Protein AF-A0A293MPZ4-F1 (afdb_monomer)

pLDDT: mean 79.6, std 13.26, range [40.88, 97.94]

Solvent-accessible surface area (backbone atoms only — not comparable to full-atom values): 7291 Å² total; per-residue (Å²): 114,67,72,61,52,67,69,70,54,77,47,32,70,90,74,36,85,95,37,51,39,58,72,76,66,52,68,47,72,66,53,51,52,51,48,38,55,72,71,63,70,66,61,86,72,75,88,53,80,74,71,75,67,74,73,81,58,48,38,92,86,77,71,39,74,44,89,84,38,67,62,34,54,54,48,55,50,52,54,50,47,51,52,53,53,49,50,34,61,75,67,72,53,88,76,53,73,66,56,50,55,48,53,46,52,54,49,54,54,34,57,75,69,72,52,85,129

Structure (mmCIF, N/CA/C/O backbone):
data_AF-A0A293MPZ4-F1
#
_entry.id   AF-A0A293MPZ4-F1
#
loop_
_atom_site.group_PDB
_atom_site.id
_atom_site.type_symbol
_atom_site.label_atom_id
_atom_site.label_alt_id
_atom_site.label_comp_id
_atom_site.label_asym_id
_atom_site.label_entity_id
_atom_site.label_seq_id
_atom_site.pdbx_PDB_ins_code
_atom_site.Cartn_x
_atom_site.Cartn_y
_atom_site.Cartn_z
_atom_site.occupancy
_atom_site.B_iso_or_equiv
_atom_site.auth_seq_id
_atom_site.auth_comp_id
_atom_site.auth_asym_id
_atom_site.auth_atom_id
_atom_site.pdbx_PDB_model_num
ATOM 1 N N . MET A 1 1 ? 19.928 -16.585 -16.106 1.00 61.12 1 MET A N 1
ATOM 2 C CA . MET A 1 1 ? 19.101 -15.367 -16.263 1.00 61.12 1 MET A CA 1
ATOM 3 C C . MET A 1 1 ? 19.888 -14.076 -16.013 1.00 61.12 1 MET A C 1
ATOM 5 O O . MET A 1 1 ? 19.923 -13.231 -16.894 1.00 61.12 1 MET A O 1
ATOM 9 N N . LEU A 1 2 ? 20.598 -13.933 -14.884 1.00 56.94 2 LEU A N 1
ATOM 10 C CA . LEU A 1 2 ? 21.382 -12.718 -14.590 1.00 56.94 2 LEU A CA 1
ATOM 11 C C . LEU A 1 2 ? 22.614 -12.532 -15.500 1.00 56.94 2 LEU A C 1
ATOM 13 O O . LEU A 1 2 ? 22.853 -11.448 -16.022 1.00 56.94 2 LEU A O 1
ATOM 17 N N . LYS A 1 3 ? 23.381 -13.602 -15.748 1.00 75.56 3 LYS A N 1
ATOM 18 C CA . LYS A 1 3 ? 24.616 -13.548 -16.558 1.00 75.56 3 LYS A CA 1
ATOM 19 C C . LYS A 1 3 ? 24.361 -13.126 -18.010 1.00 75.56 3 LYS A C 1
ATOM 21 O O . LYS A 1 3 ? 25.171 -12.415 -18.590 1.00 75.56 3 LYS A O 1
ATOM 26 N N . SER A 1 4 ? 23.240 -13.554 -18.585 1.00 77.75 4 SER A N 1
ATOM 27 C CA . SER A 1 4 ? 22.803 -13.149 -19.924 1.00 77.75 4 SER A CA 1
ATOM 28 C C . SER A 1 4 ? 22.368 -11.681 -19.953 1.00 77.75 4 SER A C 1
ATOM 30 O O . SER A 1 4 ? 22.795 -10.951 -20.839 1.00 77.75 4 SER A O 1
ATOM 32 N N . ALA A 1 5 ? 21.612 -11.223 -18.949 1.00 71.50 5 ALA A N 1
ATOM 33 C CA . ALA A 1 5 ? 21.195 -9.824 -18.840 1.00 71.50 5 ALA A CA 1
ATOM 34 C C . ALA A 1 5 ? 22.393 -8.870 -18.675 1.00 71.50 5 ALA A C 1
ATOM 36 O O . ALA A 1 5 ? 22.485 -7.862 -19.367 1.00 71.50 5 ALA A O 1
ATOM 37 N N . LEU A 1 6 ? 23.369 -9.228 -17.832 1.00 76.25 6 LEU A N 1
ATOM 38 C CA . LEU A 1 6 ? 24.582 -8.427 -17.633 1.00 76.25 6 LEU A CA 1
ATOM 39 C C . LEU A 1 6 ? 25.494 -8.386 -18.865 1.00 76.25 6 LEU A C 1
ATOM 41 O O . LEU A 1 6 ? 26.234 -7.422 -19.022 1.00 76.25 6 LEU A O 1
ATOM 45 N N . ARG A 1 7 ? 25.457 -9.408 -19.730 1.00 81.38 7 ARG A N 1
ATOM 46 C CA . ARG A 1 7 ? 26.198 -9.416 -21.004 1.00 81.38 7 ARG A CA 1
ATOM 47 C C . ARG A 1 7 ? 25.555 -8.532 -22.071 1.00 81.38 7 ARG A C 1
ATOM 49 O O . ARG A 1 7 ? 26.270 -8.033 -22.927 1.00 81.38 7 ARG A O 1
ATOM 56 N N . ALA A 1 8 ? 24.239 -8.347 -22.013 1.00 80.81 8 ALA A N 1
ATOM 57 C CA . ALA A 1 8 ? 23.475 -7.545 -22.967 1.00 80.81 8 ALA A CA 1
ATOM 58 C C . ALA A 1 8 ? 23.298 -6.075 -22.537 1.00 80.81 8 ALA A C 1
ATOM 60 O O . ALA A 1 8 ? 22.600 -5.319 -23.211 1.00 80.81 8 ALA A O 1
ATOM 61 N N . ARG A 1 9 ? 23.881 -5.663 -21.403 1.00 76.62 9 ARG A N 1
ATOM 62 C CA . ARG A 1 9 ? 23.710 -4.304 -20.877 1.00 76.62 9 ARG A CA 1
ATOM 63 C C . 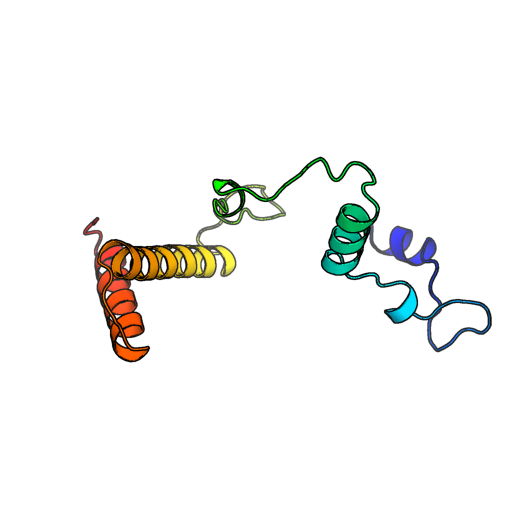ARG A 1 9 ? 24.374 -3.262 -21.781 1.00 76.62 9 ARG A C 1
ATOM 65 O O . ARG A 1 9 ? 25.470 -3.483 -22.294 1.00 76.62 9 ARG A O 1
ATOM 72 N N . LYS A 1 10 ? 23.717 -2.112 -21.918 1.00 80.62 10 LYS A N 1
ATOM 73 C CA . LYS A 1 10 ? 24.206 -0.962 -22.694 1.00 80.62 10 LYS A CA 1
ATOM 74 C C . LYS A 1 10 ? 25.095 -0.023 -21.875 1.00 80.62 10 LYS A C 1
ATOM 76 O O . LYS A 1 10 ? 25.963 0.635 -22.439 1.00 80.62 10 LYS A O 1
ATOM 81 N N . TRP A 1 11 ? 24.920 -0.011 -20.554 1.00 82.00 11 TRP A N 1
ATOM 82 C CA . TRP A 1 11 ? 25.690 0.821 -19.634 1.00 82.00 11 TRP A CA 1
ATOM 83 C C . TRP A 1 11 ? 27.035 0.200 -19.236 1.00 82.00 11 TRP A C 1
ATOM 85 O O . TRP A 1 11 ? 27.183 -1.021 -19.088 1.00 82.00 11 TRP A O 1
ATOM 95 N N . GLY A 1 12 ? 28.024 1.069 -19.054 1.00 80.81 12 GLY A N 1
ATOM 96 C CA . GLY A 1 12 ? 29.363 0.735 -18.580 1.00 80.81 12 GLY A CA 1
ATOM 97 C C . GLY A 1 12 ? 29.460 0.695 -17.056 1.00 80.81 12 GLY A C 1
ATOM 98 O O . GLY A 1 12 ? 28.617 1.239 -16.342 1.00 80.81 12 GLY A O 1
ATOM 99 N N . VAL A 1 13 ? 30.507 0.050 -16.543 1.00 78.44 13 VAL A N 1
ATOM 100 C CA . VAL A 1 13 ? 30.866 0.088 -15.118 1.00 78.44 13 VAL A CA 1
ATOM 101 C C . VAL A 1 13 ? 32.009 1.091 -14.947 1.00 78.44 13 VAL A C 1
ATOM 103 O O . VAL A 1 13 ? 32.854 1.204 -15.825 1.00 78.44 13 VAL A O 1
ATOM 106 N N . ASN A 1 14 ? 32.061 1.834 -13.840 1.00 75.75 14 ASN A N 1
ATOM 107 C CA . ASN A 1 14 ? 33.171 2.753 -13.529 1.00 75.75 14 ASN A CA 1
ATOM 108 C C . ASN A 1 14 ? 33.475 3.803 -14.618 1.00 75.75 14 ASN A C 1
ATOM 110 O O . ASN A 1 14 ? 34.637 4.021 -14.957 1.00 75.75 14 ASN A O 1
ATOM 114 N N . ASN A 1 15 ? 32.447 4.467 -15.157 1.00 68.88 15 ASN A N 1
ATOM 115 C CA . ASN A 1 15 ? 32.608 5.537 -16.152 1.00 68.88 15 ASN A CA 1
ATOM 116 C C . ASN A 1 15 ? 33.449 5.114 -17.373 1.00 68.88 15 ASN A C 1
ATOM 118 O O . ASN A 1 15 ? 34.272 5.888 -17.871 1.00 68.88 15 ASN A O 1
ATOM 122 N N . GLU A 1 16 ? 33.257 3.876 -17.847 1.00 82.19 16 GLU A N 1
ATOM 123 C CA . GLU A 1 16 ? 33.785 3.401 -19.130 1.00 82.19 16 GLU A CA 1
ATOM 124 C C . GLU A 1 16 ? 33.537 4.454 -20.225 1.00 82.19 16 GLU A C 1
ATOM 126 O O . GLU A 1 16 ? 32.396 4.727 -20.603 1.00 82.19 16 GLU A O 1
ATOM 131 N N . ARG A 1 17 ? 34.614 5.058 -20.745 1.00 76.06 17 ARG A N 1
ATOM 132 C CA . ARG A 1 17 ? 34.516 6.077 -21.797 1.00 76.06 17 ARG A CA 1
ATOM 133 C C . ARG A 1 17 ? 33.807 5.502 -23.023 1.00 76.06 17 ARG A C 1
ATOM 135 O O . ARG A 1 17 ? 34.217 4.474 -23.554 1.00 76.06 17 ARG A O 1
ATOM 142 N N . GLY A 1 18 ? 32.771 6.200 -23.483 1.00 81.50 18 GLY A N 1
ATOM 143 C CA . GLY A 1 18 ? 31.971 5.803 -24.645 1.00 81.50 18 GLY A CA 1
ATOM 144 C C . GLY A 1 18 ? 30.771 4.914 -24.319 1.00 81.50 18 GLY A C 1
ATOM 145 O O . GLY A 1 18 ? 30.042 4.547 -25.238 1.00 81.50 18 GLY A O 1
ATOM 146 N N . LYS A 1 19 ? 30.531 4.590 -23.042 1.00 83.44 19 LYS A N 1
ATOM 147 C CA . LYS A 1 19 ? 29.278 3.977 -22.596 1.00 83.44 19 LYS A CA 1
ATOM 148 C C . LYS A 1 19 ? 28.565 4.881 -21.591 1.00 83.44 19 LYS A C 1
ATOM 150 O O . LYS A 1 19 ? 29.237 5.477 -20.750 1.00 83.44 19 LYS A O 1
ATOM 155 N N . PRO A 1 20 ? 27.228 4.955 -21.645 1.00 77.38 20 PRO A N 1
ATOM 156 C CA . PRO A 1 20 ? 26.451 5.629 -20.617 1.00 77.38 20 PRO A CA 1
ATOM 157 C C . PRO A 1 20 ? 26.604 4.894 -19.280 1.00 77.38 20 PRO A C 1
ATOM 159 O O . PRO A 1 20 ? 26.863 3.685 -19.238 1.00 77.38 20 PRO A O 1
ATOM 162 N N . ASN A 1 21 ? 26.496 5.617 -18.174 1.00 77.19 21 ASN A N 1
ATOM 163 C CA . ASN A 1 21 ? 26.576 5.023 -16.845 1.00 77.19 21 ASN A CA 1
ATOM 164 C C . ASN A 1 21 ? 25.254 4.331 -16.457 1.00 77.19 21 ASN A C 1
ATOM 166 O O . ASN A 1 21 ? 24.236 4.442 -17.140 1.00 77.19 21 ASN A O 1
ATOM 170 N N . PHE A 1 22 ? 25.272 3.573 -15.355 1.00 71.81 22 PHE A N 1
ATOM 171 C CA . PHE A 1 22 ? 24.094 2.828 -14.899 1.00 71.81 22 PHE A CA 1
ATOM 172 C C . PHE A 1 22 ? 22.880 3.733 -14.664 1.00 71.81 22 PHE A C 1
ATOM 174 O O . PHE A 1 22 ? 21.784 3.360 -15.050 1.00 71.81 22 PHE A O 1
ATOM 181 N N . VAL A 1 23 ? 23.066 4.910 -14.062 1.00 70.31 23 VAL A N 1
ATOM 182 C CA . VAL A 1 23 ? 21.969 5.838 -13.746 1.00 70.31 23 VAL A CA 1
ATOM 183 C C . VAL A 1 23 ? 21.380 6.452 -15.018 1.00 70.31 23 VAL A C 1
ATOM 185 O O . VAL A 1 23 ? 20.171 6.624 -15.099 1.00 70.31 23 VAL A O 1
ATOM 188 N N . GLU A 1 24 ? 22.213 6.728 -16.022 1.00 69.19 24 GLU A N 1
ATOM 189 C CA . GLU A 1 24 ? 21.790 7.262 -17.324 1.00 69.19 24 GLU A CA 1
ATOM 190 C C . GLU A 1 24 ? 20.928 6.275 -18.123 1.00 69.19 24 GLU A C 1
ATOM 192 O O . GLU A 1 24 ? 19.972 6.687 -18.772 1.00 69.19 24 GLU A O 1
ATOM 197 N N . GLU A 1 25 ? 21.232 4.975 -18.063 1.00 73.81 25 GLU A N 1
ATOM 198 C CA . GLU A 1 25 ? 20.437 3.934 -18.737 1.00 73.81 25 GLU A CA 1
ATOM 199 C C . GLU A 1 25 ? 19.312 3.363 -17.865 1.00 73.81 25 GLU A C 1
ATOM 201 O O . GLU A 1 25 ? 18.425 2.672 -18.372 1.00 73.81 25 GLU A O 1
ATOM 206 N N . PHE A 1 26 ? 19.340 3.598 -16.552 1.00 69.25 26 PHE A N 1
ATOM 207 C CA . PHE A 1 26 ? 18.277 3.159 -15.659 1.00 69.25 26 PHE A CA 1
ATOM 208 C C . PHE A 1 26 ? 17.131 4.163 -15.698 1.00 69.25 26 PHE A C 1
ATOM 210 O O . PHE A 1 26 ? 16.909 4.954 -14.781 1.00 69.25 26 PHE A O 1
ATOM 217 N N . GLU A 1 27 ? 16.351 4.101 -16.771 1.00 63.59 27 GLU A N 1
ATOM 218 C CA . GLU A 1 27 ? 15.032 4.704 -16.760 1.00 63.59 27 GLU A CA 1
ATOM 219 C C . GLU A 1 27 ? 14.185 3.953 -15.724 1.00 63.59 27 GLU A C 1
ATOM 221 O O . GLU A 1 27 ? 13.877 2.767 -15.870 1.00 63.59 27 GLU A O 1
ATOM 226 N N . CYS A 1 28 ? 13.839 4.627 -14.624 1.00 69.31 28 CYS A N 1
ATOM 227 C CA . CYS A 1 28 ? 12.910 4.064 -13.654 1.00 69.31 28 CYS A CA 1
ATOM 228 C C . CYS A 1 28 ? 11.630 3.651 -14.393 1.00 69.31 28 CYS A C 1
ATOM 230 O O . CYS A 1 28 ? 11.108 4.415 -15.203 1.00 69.31 28 CYS A O 1
ATOM 232 N N . LEU A 1 29 ? 11.082 2.475 -14.076 1.00 64.06 29 LEU A N 1
ATOM 233 C CA . LEU A 1 29 ? 9.829 1.975 -14.656 1.00 64.06 29 LEU A CA 1
ATOM 234 C C . LEU A 1 29 ? 8.696 3.019 -14.605 1.00 64.06 29 LEU A C 1
ATOM 236 O O . LEU A 1 29 ? 7.822 3.043 -15.469 1.00 64.06 29 LEU A O 1
ATOM 240 N N . VAL A 1 30 ? 8.705 3.888 -13.590 1.00 67.19 30 VAL A N 1
ATOM 241 C CA . VAL A 1 30 ? 7.766 5.009 -13.454 1.00 67.19 30 VAL A CA 1
ATOM 242 C C . VAL A 1 30 ? 8.015 6.083 -14.517 1.00 67.19 30 VAL A C 1
ATOM 244 O O . VAL A 1 30 ? 7.053 6.547 -15.129 1.00 67.19 30 VAL A O 1
ATOM 247 N N . CYS A 1 31 ? 9.276 6.445 -14.765 1.00 64.62 31 CYS A N 1
ATOM 248 C CA . CYS A 1 31 ? 9.680 7.429 -15.770 1.00 64.62 31 CYS A CA 1
ATOM 249 C C . CYS A 1 31 ? 9.365 6.947 -17.193 1.00 64.62 31 C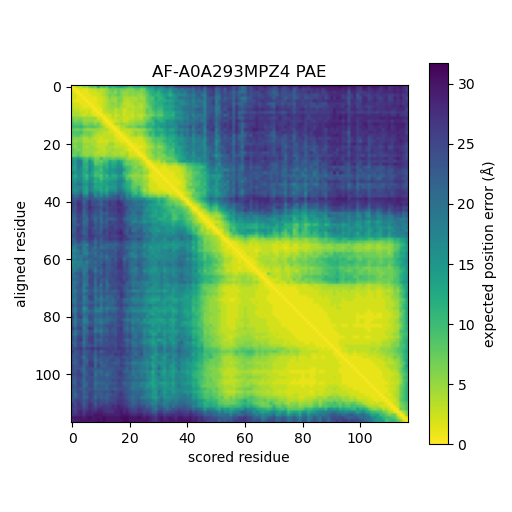YS A C 1
ATOM 251 O O . CYS A 1 31 ? 8.702 7.683 -17.919 1.00 64.62 31 CYS A O 1
ATOM 253 N N . ASP A 1 32 ? 9.690 5.694 -17.536 1.00 69.62 32 ASP A N 1
ATOM 254 C CA . ASP A 1 32 ? 9.359 5.094 -18.846 1.00 69.62 32 ASP A CA 1
ATOM 255 C C . ASP A 1 32 ? 7.842 5.088 -19.077 1.00 69.62 32 ASP A C 1
ATOM 257 O O . ASP A 1 32 ? 7.342 5.510 -20.121 1.00 69.62 32 ASP A O 1
ATOM 261 N N . ARG A 1 33 ? 7.060 4.699 -18.063 1.00 67.56 33 ARG A N 1
ATOM 262 C CA . ARG A 1 33 ? 5.592 4.724 -18.149 1.00 67.56 33 ARG A CA 1
ATOM 263 C C . ARG A 1 33 ? 5.034 6.141 -18.270 1.00 67.56 33 ARG A C 1
ATOM 265 O O . ARG A 1 33 ? 4.069 6.341 -19.007 1.00 67.56 33 ARG A O 1
ATOM 272 N N . ALA A 1 34 ? 5.593 7.113 -17.550 1.00 70.25 34 ALA A N 1
ATOM 273 C CA . ALA A 1 34 ? 5.176 8.511 -17.628 1.00 70.25 34 ALA A CA 1
ATOM 274 C C . ALA A 1 34 ? 5.498 9.111 -19.002 1.00 70.25 34 ALA A C 1
ATOM 276 O O . ALA A 1 34 ? 4.637 9.754 -19.606 1.00 70.25 34 ALA A O 1
ATOM 277 N N . TRP A 1 35 ? 6.692 8.834 -19.528 1.00 67.38 35 TRP A N 1
ATOM 278 C CA . TRP A 1 35 ? 7.100 9.225 -20.869 1.00 67.38 35 TRP A CA 1
ATOM 279 C C . TRP A 1 35 ? 6.179 8.605 -21.919 1.00 67.38 35 TRP A C 1
ATOM 281 O O . TRP A 1 35 ? 5.521 9.345 -22.643 1.00 67.38 35 TRP A O 1
ATOM 291 N N . ARG A 1 36 ? 5.989 7.278 -21.925 1.00 68.75 36 ARG A N 1
ATOM 292 C CA . ARG A 1 36 ? 5.080 6.577 -22.860 1.00 68.75 36 ARG A CA 1
ATOM 293 C C . ARG A 1 36 ? 3.649 7.113 -22.859 1.00 68.75 36 ARG A C 1
ATOM 295 O O . ARG A 1 36 ? 3.013 7.131 -23.910 1.00 68.75 36 ARG A O 1
ATOM 302 N N . ARG A 1 37 ? 3.139 7.542 -21.697 1.00 69.50 37 ARG A N 1
ATOM 303 C CA . ARG A 1 37 ? 1.827 8.203 -21.570 1.00 69.50 37 ARG A CA 1
ATOM 304 C C . ARG A 1 37 ? 1.821 9.610 -22.174 1.00 69.50 37 ARG A C 1
ATOM 306 O O . ARG A 1 37 ? 0.802 10.012 -22.718 1.00 69.50 37 ARG A O 1
ATOM 313 N N . LYS A 1 38 ? 2.931 10.349 -22.078 1.00 70.94 38 LYS A N 1
ATOM 314 C CA . LYS A 1 38 ? 3.080 11.717 -22.601 1.00 70.94 38 LYS A CA 1
ATOM 315 C C . LYS A 1 38 ? 3.257 11.763 -24.121 1.00 70.94 38 LYS A C 1
ATOM 317 O O . LYS A 1 38 ? 2.718 12.661 -24.753 1.00 70.94 38 LYS A O 1
ATOM 322 N N . VAL A 1 39 ? 3.988 10.811 -24.701 1.00 75.00 39 VAL A N 1
ATOM 323 C CA . VAL A 1 39 ? 4.204 10.705 -26.162 1.00 75.00 39 VAL A CA 1
ATOM 324 C C . VAL A 1 39 ? 3.120 9.893 -26.890 1.00 75.00 39 VAL A C 1
ATOM 326 O O . VAL A 1 39 ? 3.294 9.558 -28.054 1.00 75.00 39 VAL A O 1
ATOM 329 N N . ASP A 1 40 ? 2.008 9.585 -26.211 1.00 63.56 40 ASP A N 1
ATOM 330 C CA . ASP A 1 40 ? 0.835 8.867 -26.739 1.00 63.56 40 ASP A CA 1
ATOM 331 C C . ASP A 1 40 ? 1.184 7.624 -27.580 1.00 63.56 40 ASP A C 1
ATOM 333 O O . ASP A 1 40 ? 0.562 7.319 -28.595 1.00 63.56 40 ASP A O 1
ATOM 337 N N . ILE A 1 41 ? 2.194 6.856 -27.145 1.00 60.41 41 ILE A N 1
ATOM 338 C CA . ILE A 1 41 ? 2.664 5.643 -27.845 1.00 60.41 41 ILE A CA 1
ATOM 339 C C . ILE A 1 41 ? 1.694 4.468 -27.593 1.00 60.41 41 ILE A C 1
ATOM 341 O O . ILE A 1 41 ? 2.093 3.319 -27.410 1.00 60.41 41 ILE A O 1
ATOM 345 N N . GLY A 1 42 ? 0.391 4.743 -27.499 1.00 58.38 42 GLY A N 1
ATOM 346 C CA . GLY A 1 42 ? -0.614 3.741 -27.180 1.00 58.38 42 GLY A CA 1
ATOM 347 C C . GLY A 1 42 ? -0.375 3.117 -25.808 1.00 58.38 42 GLY A C 1
ATOM 348 O O . GLY A 1 42 ? -0.324 1.891 -25.682 1.00 58.38 42 GLY A O 1
ATOM 349 N N . ALA A 1 43 ? -0.234 3.938 -24.761 1.00 57.59 43 ALA A N 1
ATOM 350 C CA . ALA A 1 43 ? -0.350 3.450 -23.391 1.00 57.59 43 ALA A CA 1
ATOM 351 C C . ALA A 1 43 ? -1.788 2.935 -23.185 1.00 57.59 43 ALA A C 1
ATOM 353 O O . ALA A 1 43 ? -2.663 3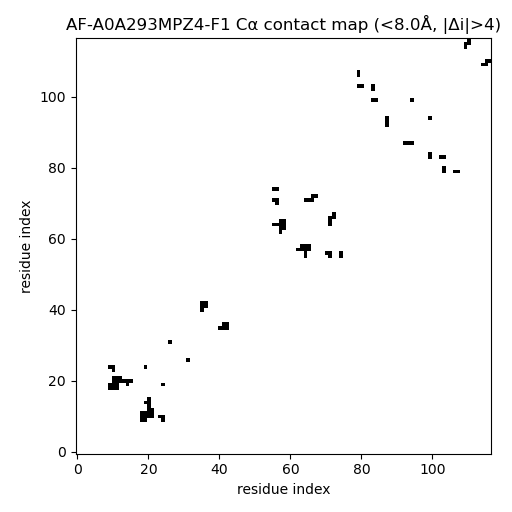.649 -22.705 1.00 57.59 43 ALA A O 1
ATOM 354 N N . LYS A 1 44 ? -2.034 1.675 -23.578 1.00 61.81 44 LYS A N 1
ATOM 355 C CA . LYS A 1 44 ? -3.349 1.004 -23.572 1.00 61.81 44 LYS A CA 1
ATOM 356 C C . LYS A 1 44 ? -4.000 0.951 -22.189 1.00 61.81 44 LYS A C 1
ATOM 358 O O . LYS A 1 44 ? -5.168 0.604 -22.072 1.00 61.81 44 LYS A O 1
ATOM 363 N N . PHE A 1 45 ? -3.243 1.266 -21.143 1.00 59.66 45 PHE A N 1
ATOM 364 C CA . PHE A 1 45 ? -3.647 1.093 -19.765 1.00 59.66 45 PHE A CA 1
ATOM 365 C C . PHE A 1 45 ? -3.730 2.438 -19.047 1.00 59.66 45 PHE A C 1
ATOM 367 O O . PHE A 1 45 ? -2.729 2.996 -18.582 1.00 59.66 45 PHE A O 1
ATOM 374 N N . ARG A 1 46 ? -4.957 2.956 -18.959 1.00 63.28 46 ARG A N 1
ATOM 375 C CA . ARG A 1 46 ? -5.310 4.010 -18.008 1.00 63.28 46 ARG A CA 1
ATOM 376 C C . ARG A 1 46 ? -5.574 3.356 -16.659 1.00 63.28 46 ARG A C 1
ATOM 378 O O . ARG A 1 46 ? -6.314 2.377 -16.587 1.00 63.28 46 ARG A O 1
ATOM 385 N N . ALA A 1 47 ? -4.961 3.897 -15.610 1.00 57.31 47 ALA A N 1
ATOM 386 C CA . ALA A 1 47 ? -5.305 3.483 -14.263 1.00 57.31 47 ALA A CA 1
ATOM 387 C C . ALA A 1 47 ? -6.766 3.835 -13.979 1.00 57.31 47 ALA A C 1
ATOM 389 O O . ALA A 1 47 ? -7.214 4.943 -14.257 1.00 57.31 47 ALA A O 1
ATOM 390 N N . ASN A 1 48 ? -7.508 2.855 -13.490 1.00 68.44 48 ASN A N 1
ATOM 391 C CA . ASN A 1 48 ? -8.906 2.942 -13.095 1.00 68.44 48 ASN A CA 1
ATOM 392 C C . ASN A 1 48 ? -9.036 2.331 -11.691 1.00 68.44 48 ASN A C 1
ATOM 394 O O . ASN A 1 48 ? -8.063 1.800 -11.161 1.00 68.44 48 ASN A O 1
ATOM 398 N N . GLY A 1 49 ? -10.224 2.378 -11.087 1.00 61.31 49 GLY A N 1
ATOM 399 C CA . GLY A 1 49 ? -10.435 1.854 -9.730 1.00 61.31 49 GLY A CA 1
ATOM 400 C C . GLY A 1 49 ? -9.958 0.406 -9.533 1.00 61.31 49 GLY A C 1
ATOM 401 O O . GLY A 1 49 ? -9.447 0.076 -8.468 1.00 61.31 49 GLY A O 1
ATOM 402 N N . SER A 1 50 ? -10.016 -0.435 -10.574 1.00 63.09 50 SER A N 1
ATOM 403 C CA . SER A 1 50 ? -9.565 -1.831 -10.499 1.00 63.09 50 SER A CA 1
ATOM 404 C C . SER A 1 50 ? -8.044 -1.998 -10.392 1.00 63.09 50 SER A C 1
ATOM 406 O O . SER A 1 50 ? -7.582 -3.099 -10.123 1.00 63.09 50 SER A O 1
ATOM 408 N N . HIS A 1 51 ? -7.246 -0.938 -10.564 1.00 58.22 51 HIS A N 1
ATOM 409 C CA . HIS A 1 51 ? -5.812 -0.974 -10.242 1.00 58.22 51 HIS A CA 1
ATOM 410 C C . HIS A 1 51 ? -5.510 -1.059 -8.748 1.00 58.22 51 HIS A C 1
ATOM 412 O O . HIS A 1 51 ? -4.401 -1.443 -8.388 1.00 58.22 51 HIS A O 1
ATOM 418 N N . TYR A 1 52 ? -6.449 -0.652 -7.894 1.00 62.53 52 TYR A N 1
ATOM 419 C CA . TYR A 1 52 ? -6.262 -0.664 -6.444 1.00 62.53 52 TYR A CA 1
ATOM 420 C C . TYR A 1 52 ? -6.621 -2.018 -5.817 1.00 62.53 52 TYR A C 1
ATOM 422 O O . TYR A 1 52 ? -6.392 -2.229 -4.630 1.00 62.53 52 TYR A O 1
ATOM 430 N N . SER A 1 53 ? -7.145 -2.955 -6.609 1.00 67.44 53 SER A N 1
ATOM 431 C CA . SER A 1 53 ? -7.406 -4.331 -6.192 1.00 67.44 53 SER A CA 1
ATOM 432 C C . SER A 1 53 ? -6.131 -5.164 -6.333 1.00 67.44 53 SER A C 1
ATOM 434 O O . SER A 1 53 ? -5.979 -5.928 -7.284 1.00 67.44 53 SER A O 1
ATOM 436 N N . CYS A 1 54 ? -5.182 -4.982 -5.411 1.00 71.88 54 CYS A N 1
ATOM 437 C CA . CYS A 1 54 ? -4.045 -5.893 -5.312 1.00 71.88 54 CYS A CA 1
ATOM 438 C C . CYS A 1 54 ? -4.512 -7.238 -4.751 1.00 71.88 54 CYS A C 1
ATOM 440 O O . CYS A 1 54 ? -5.029 -7.311 -3.631 1.00 71.88 54 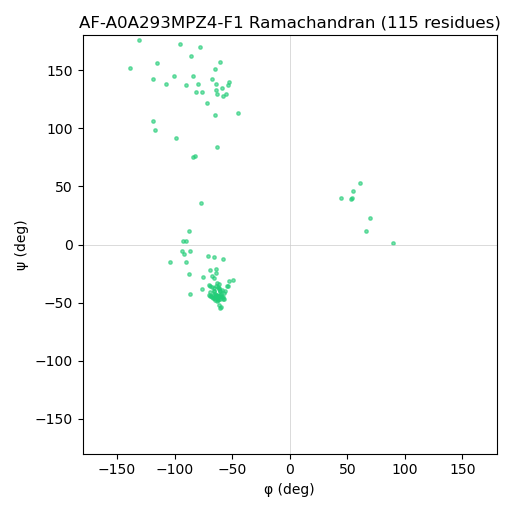CYS A O 1
ATOM 442 N N . ASP A 1 55 ? -4.280 -8.300 -5.518 1.00 82.75 55 ASP A N 1
ATOM 443 C CA . ASP A 1 55 ? -4.374 -9.664 -5.013 1.00 82.75 55 ASP A CA 1
ATOM 444 C C . ASP A 1 55 ? -3.373 -9.879 -3.870 1.00 82.75 55 ASP A C 1
ATOM 446 O O . ASP A 1 55 ? -2.345 -9.199 -3.766 1.00 82.75 55 ASP A O 1
ATOM 450 N N . SER A 1 56 ? -3.663 -10.870 -3.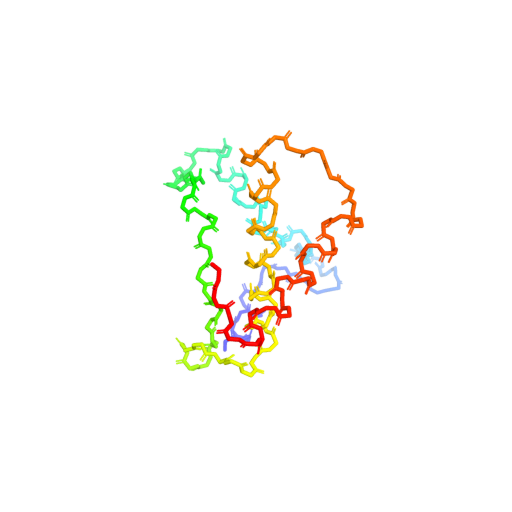034 1.00 86.94 56 SER A N 1
ATOM 451 C CA . SER A 1 56 ? -2.720 -11.397 -2.054 1.00 86.94 56 SER A CA 1
ATOM 452 C C . SER A 1 56 ? -1.391 -11.785 -2.723 1.00 86.94 56 SER A C 1
ATOM 454 O O . SER A 1 56 ? -1.372 -12.341 -3.833 1.00 86.94 56 SER A O 1
ATOM 456 N N . PRO A 1 57 ? -0.246 -11.505 -2.075 1.00 88.06 57 PRO A N 1
ATOM 457 C CA . PRO A 1 57 ? 1.051 -11.848 -2.626 1.00 88.06 57 PRO A CA 1
ATOM 458 C C . PRO A 1 57 ? 1.182 -13.365 -2.736 1.00 88.06 57 PRO A C 1
ATOM 460 O O . PRO A 1 57 ? 0.888 -14.122 -1.809 1.00 88.06 57 PRO A O 1
ATOM 463 N N . LYS A 1 58 ? 1.652 -13.803 -3.902 1.00 86.44 58 LYS A N 1
ATOM 464 C CA . LYS A 1 58 ? 1.931 -15.205 -4.202 1.00 86.44 58 LYS A CA 1
ATOM 465 C C . LYS A 1 58 ? 3.436 -15.402 -4.239 1.00 86.44 58 LYS A C 1
ATOM 467 O O . LYS A 1 58 ? 4.158 -14.592 -4.822 1.00 86.44 58 LYS A O 1
ATOM 472 N N . SER A 1 59 ? 3.900 -16.504 -3.663 1.00 82.12 59 SER A N 1
ATOM 473 C CA . SER A 1 59 ? 5.296 -16.911 -3.745 1.00 82.12 59 SER A CA 1
ATOM 474 C C . SER A 1 59 ? 5.718 -17.016 -5.206 1.00 82.12 59 SER A C 1
ATOM 476 O O . SER A 1 59 ? 5.079 -17.704 -6.003 1.00 82.12 59 SER A O 1
ATOM 478 N N . LEU A 1 60 ? 6.835 -16.378 -5.556 1.00 79.38 60 LEU A N 1
ATOM 479 C CA . LEU A 1 60 ? 7.393 -16.449 -6.909 1.00 79.38 60 LEU A CA 1
ATOM 480 C C . LEU A 1 60 ? 7.841 -17.868 -7.290 1.00 79.38 60 LEU A C 1
ATOM 482 O O . LEU A 1 60 ? 7.973 -18.170 -8.472 1.00 79.38 60 LEU A O 1
ATOM 486 N N . LEU A 1 61 ? 8.089 -18.729 -6.297 1.00 81.94 61 LEU A N 1
ATOM 487 C CA . LEU A 1 61 ? 8.550 -20.101 -6.508 1.00 81.94 61 LEU A CA 1
ATOM 488 C C . LEU A 1 61 ? 7.391 -21.073 -6.718 1.00 81.94 61 LEU A C 1
ATOM 490 O O . LEU A 1 61 ? 7.476 -21.954 -7.569 1.00 81.94 61 LEU A O 1
ATOM 494 N N . THR A 1 62 ? 6.320 -20.938 -5.934 1.00 86.38 62 THR A N 1
ATOM 495 C CA . THR A 1 62 ? 5.199 -21.894 -5.950 1.00 86.38 62 THR A CA 1
ATOM 496 C C . THR A 1 62 ? 3.967 -21.362 -6.676 1.00 86.38 62 THR A C 1
ATOM 498 O O . THR A 1 62 ? 3.066 -22.138 -6.991 1.00 86.38 62 THR A O 1
ATOM 501 N N . GLY A 1 63 ? 3.898 -20.051 -6.927 1.00 84.81 63 GLY A N 1
ATOM 502 C CA . GLY A 1 63 ? 2.725 -19.372 -7.477 1.00 84.81 63 GLY A CA 1
ATOM 503 C C . GLY A 1 63 ? 1.513 -19.370 -6.539 1.00 84.81 63 GLY A C 1
ATOM 504 O O . GLY A 1 63 ? 0.410 -19.047 -6.976 1.00 84.81 63 GLY A O 1
ATOM 505 N N . ARG A 1 64 ? 1.692 -19.753 -5.269 1.00 87.56 64 ARG A N 1
ATOM 506 C CA . ARG A 1 64 ? 0.633 -19.852 -4.254 1.00 87.56 64 ARG A CA 1
ATOM 507 C C . ARG A 1 64 ? 0.867 -18.847 -3.137 1.00 87.56 64 ARG A C 1
ATOM 509 O O . ARG A 1 64 ? 2.001 -18.430 -2.911 1.00 87.56 64 ARG A O 1
ATOM 516 N N . GLU A 1 65 ? -0.202 -18.480 -2.441 1.00 86.81 65 GLU A N 1
ATOM 517 C CA . GLU A 1 65 ? -0.086 -17.757 -1.176 1.00 86.81 65 GLU A CA 1
ATOM 518 C C . GLU A 1 65 ? 0.724 -18.598 -0.185 1.00 86.81 65 GLU A C 1
ATOM 520 O O . GLU A 1 65 ? 0.504 -19.807 -0.061 1.00 86.81 65 GLU A O 1
ATOM 525 N N . ASP A 1 66 ? 1.663 -17.962 0.508 1.00 85.62 66 ASP A N 1
ATOM 526 C CA . ASP A 1 66 ? 2.363 -18.563 1.636 1.00 85.62 66 ASP A CA 1
ATOM 527 C C . ASP A 1 66 ? 2.070 -17.719 2.871 1.00 85.62 66 ASP A C 1
ATOM 529 O O . ASP A 1 66 ? 2.583 -16.617 3.023 1.00 85.62 66 ASP A O 1
ATOM 533 N N . VAL A 1 67 ? 1.228 -18.247 3.758 1.00 83.38 67 VAL A N 1
ATOM 534 C CA . VAL A 1 67 ? 0.822 -17.567 4.998 1.00 83.38 67 VAL A CA 1
ATOM 535 C C . VAL A 1 67 ? 1.975 -17.377 5.985 1.00 83.38 67 VAL A C 1
ATOM 537 O O . VAL A 1 67 ? 1.810 -16.690 6.983 1.00 83.38 67 VAL A O 1
ATOM 540 N N . ARG A 1 68 ? 3.129 -18.011 5.742 1.00 84.06 68 ARG A N 1
ATOM 541 C CA . ARG A 1 68 ? 4.352 -17.814 6.533 1.00 84.06 68 ARG A CA 1
ATOM 542 C C . ARG A 1 68 ? 5.272 -16.758 5.923 1.00 84.06 68 ARG A C 1
ATOM 544 O O . ARG A 1 68 ? 6.307 -16.456 6.512 1.00 84.06 68 ARG A O 1
ATOM 551 N N . ASP A 1 69 ? 4.944 -16.247 4.737 1.00 84.25 69 ASP A N 1
ATOM 552 C CA . ASP A 1 69 ? 5.706 -15.190 4.089 1.00 84.25 69 ASP A CA 1
ATOM 553 C C . ASP A 1 69 ? 5.399 -13.849 4.761 1.00 84.25 69 ASP A C 1
ATOM 555 O O . ASP A 1 69 ? 4.244 -13.455 4.920 1.00 84.25 69 ASP A O 1
ATOM 559 N N . HIS A 1 70 ? 6.453 -13.112 5.101 1.00 86.56 70 HIS A N 1
ATOM 560 C CA . HIS A 1 70 ? 6.353 -11.757 5.628 1.00 86.56 70 HIS A CA 1
ATOM 561 C C . HIS A 1 70 ? 5.517 -10.841 4.721 1.00 86.56 70 HIS A C 1
ATOM 563 O O . HIS A 1 70 ? 4.771 -9.991 5.208 1.00 86.56 70 HIS A O 1
ATOM 569 N N . TRP A 1 71 ? 5.601 -11.030 3.400 1.00 86.06 71 TRP A N 1
ATOM 570 C CA . TRP A 1 71 ? 4.805 -10.253 2.452 1.00 86.06 71 TRP A CA 1
ATOM 571 C C . TRP A 1 71 ? 3.308 -10.491 2.613 1.00 86.06 71 TRP A C 1
ATOM 573 O O . TRP A 1 71 ? 2.523 -9.563 2.417 1.00 86.06 71 TRP A O 1
ATOM 583 N N . TYR A 1 72 ? 2.909 -11.705 2.992 1.00 88.06 72 TYR A N 1
ATOM 584 C CA . TYR A 1 72 ? 1.512 -12.033 3.238 1.00 88.06 72 TYR A CA 1
ATOM 585 C C . TYR A 1 72 ? 0.969 -11.278 4.452 1.00 88.06 72 TYR A C 1
ATOM 587 O O . TYR A 1 72 ? -0.081 -10.640 4.358 1.00 88.06 72 TYR A O 1
ATOM 595 N N . ASP A 1 73 ? 1.716 -11.261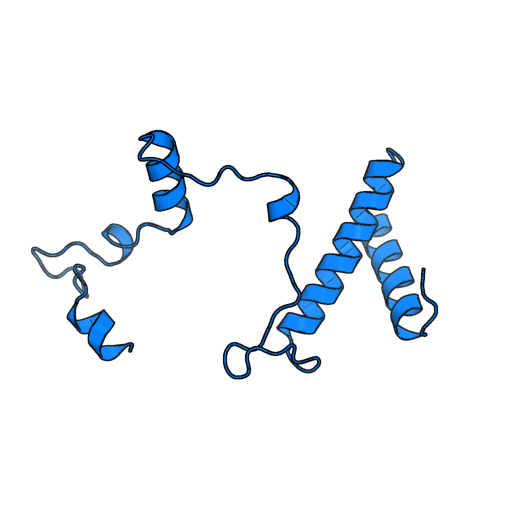 5.555 1.00 88.25 73 ASP A N 1
ATOM 596 C CA . ASP A 1 73 ? 1.345 -10.499 6.751 1.00 88.25 73 ASP A CA 1
ATOM 597 C C . ASP A 1 73 ? 1.278 -8.992 6.467 1.00 88.25 73 ASP A C 1
ATOM 599 O O . ASP A 1 73 ? 0.305 -8.330 6.837 1.00 88.25 73 ASP A O 1
ATOM 603 N N . ALA A 1 74 ? 2.267 -8.454 5.745 1.00 89.62 74 ALA A N 1
ATOM 604 C CA . ALA A 1 74 ? 2.282 -7.050 5.336 1.00 89.62 74 ALA A CA 1
ATOM 605 C C . ALA A 1 74 ? 1.077 -6.697 4.446 1.00 89.62 74 ALA A C 1
ATOM 607 O O . ALA A 1 74 ? 0.457 -5.649 4.622 1.00 89.62 74 ALA A O 1
ATOM 608 N N . TYR A 1 75 ? 0.695 -7.589 3.527 1.00 90.38 75 TYR A N 1
ATOM 609 C CA . TYR A 1 75 ? -0.507 -7.428 2.712 1.00 90.38 75 TYR A CA 1
ATOM 610 C C . TYR A 1 75 ? -1.778 -7.394 3.567 1.00 90.38 75 TYR A C 1
ATOM 612 O O . TYR A 1 75 ? -2.608 -6.502 3.399 1.00 90.38 75 TYR A O 1
ATOM 620 N N . LYS A 1 76 ? -1.932 -8.329 4.512 1.00 90.75 76 LYS A N 1
ATOM 621 C CA . LYS A 1 76 ? -3.098 -8.371 5.408 1.00 90.75 76 LYS A CA 1
ATOM 622 C C . LYS A 1 76 ? -3.211 -7.104 6.254 1.00 90.75 76 LYS A C 1
ATOM 624 O O . LYS A 1 76 ? -4.319 -6.593 6.413 1.00 90.75 76 LYS A O 1
ATOM 629 N N . GLN A 1 77 ? -2.085 -6.590 6.743 1.00 91.94 77 GLN A N 1
ATOM 630 C CA . GLN A 1 77 ? -2.026 -5.326 7.469 1.00 91.94 77 GLN A CA 1
ATOM 631 C C . GLN A 1 77 ? -2.457 -4.148 6.582 1.00 91.94 77 GLN A C 1
ATOM 633 O O . GLN A 1 77 ? -3.344 -3.390 6.966 1.00 91.94 77 GLN A O 1
ATOM 638 N N . ALA A 1 78 ? -1.918 -4.043 5.364 1.00 91.38 78 ALA A N 1
ATOM 639 C CA . ALA A 1 78 ? -2.273 -2.976 4.428 1.00 91.38 78 ALA A CA 1
ATOM 640 C C . ALA A 1 78 ? -3.762 -3.003 4.030 1.00 91.38 78 ALA A C 1
ATOM 642 O O . ALA A 1 78 ? -4.398 -1.955 3.920 1.00 91.38 78 ALA A O 1
ATOM 643 N N . VAL A 1 79 ? -4.345 -4.195 3.844 1.00 90.75 79 VAL A N 1
ATOM 644 C CA . VAL A 1 79 ? -5.787 -4.349 3.586 1.00 90.75 79 VAL A CA 1
ATOM 645 C C . VAL A 1 79 ? -6.608 -3.831 4.767 1.00 90.75 79 VAL A C 1
ATOM 647 O O . VAL A 1 79 ? -7.578 -3.102 4.561 1.00 90.75 79 VAL A O 1
ATOM 650 N N . LEU A 1 80 ? -6.221 -4.179 5.995 1.00 93.50 80 LEU A N 1
ATOM 651 C CA . LEU A 1 80 ? -6.908 -3.726 7.202 1.00 93.50 80 LEU A CA 1
ATOM 652 C C . LEU A 1 80 ? -6.848 -2.198 7.351 1.00 93.50 80 LEU A C 1
ATOM 654 O O . LEU A 1 80 ? -7.868 -1.554 7.587 1.00 93.50 80 LEU A O 1
ATOM 658 N N . GLU A 1 81 ? -5.667 -1.616 7.169 1.00 94.88 81 GLU A N 1
ATOM 659 C CA . GLU A 1 81 ? -5.443 -0.168 7.203 1.00 94.88 81 GLU A CA 1
ATOM 660 C C . GLU A 1 81 ? -6.279 0.563 6.148 1.00 94.88 81 GLU A C 1
ATOM 662 O O . GLU A 1 81 ? -6.959 1.545 6.455 1.00 94.88 81 GLU A O 1
ATOM 667 N N . ALA A 1 82 ? -6.319 0.042 4.919 1.00 92.69 82 ALA A N 1
ATOM 668 C CA . ALA A 1 82 ? -7.144 0.597 3.851 1.00 92.69 82 ALA A CA 1
ATOM 669 C C . ALA A 1 82 ? -8.645 0.553 4.187 1.00 92.69 82 ALA A C 1
ATOM 671 O O . ALA A 1 82 ? -9.373 1.497 3.878 1.00 92.69 82 ALA A O 1
ATOM 672 N N . GLN A 1 83 ? -9.120 -0.508 4.847 1.00 92.31 83 GLN A N 1
ATOM 673 C CA . GLN A 1 83 ? -10.509 -0.600 5.308 1.00 92.31 83 GLN A CA 1
ATOM 674 C C . GLN A 1 83 ? -10.830 0.437 6.389 1.00 92.31 83 GLN A C 1
ATOM 676 O O . GLN A 1 83 ? -11.915 1.022 6.361 1.00 92.31 83 GLN A O 1
ATOM 681 N N . VAL A 1 84 ? -9.904 0.683 7.321 1.00 95.88 84 VAL A N 1
ATOM 682 C CA . VAL A 1 84 ? -10.060 1.723 8.350 1.00 95.88 84 VAL A CA 1
ATOM 683 C C . VAL A 1 84 ? -10.091 3.113 7.712 1.00 95.88 84 VAL A C 1
ATOM 685 O O . VAL A 1 84 ? -10.998 3.890 7.999 1.00 95.88 84 VAL A O 1
ATOM 688 N N . LEU A 1 85 ? -9.183 3.409 6.777 1.00 94.62 85 LEU A N 1
ATOM 689 C CA . LEU A 1 85 ? -9.218 4.671 6.028 1.00 94.62 85 LEU A CA 1
ATOM 690 C C . LEU A 1 85 ? -10.541 4.842 5.277 1.00 94.62 85 LEU A C 1
ATOM 692 O O . LEU A 1 85 ? -11.173 5.895 5.355 1.00 94.62 85 LEU A O 1
ATOM 696 N N . ASN A 1 86 ? -10.993 3.798 4.580 1.00 92.50 86 ASN A N 1
ATOM 697 C CA . ASN A 1 86 ? -12.253 3.836 3.847 1.00 92.50 86 ASN A CA 1
ATOM 698 C C . ASN A 1 86 ? -13.456 4.080 4.772 1.00 92.50 86 ASN A C 1
ATOM 700 O O . ASN A 1 86 ? -14.391 4.775 4.381 1.00 92.50 86 ASN A O 1
ATOM 704 N N . LEU A 1 87 ? -13.429 3.565 6.007 1.00 94.69 87 LEU A N 1
ATOM 705 C CA . LEU A 1 87 ? -14.459 3.841 7.006 1.00 94.69 87 LEU A CA 1
ATOM 706 C C . LEU A 1 87 ? -14.553 5.341 7.306 1.00 94.69 87 LEU A C 1
ATOM 708 O O . LEU A 1 87 ? -15.636 5.910 7.165 1.00 94.69 87 LEU A O 1
ATOM 712 N N . TYR A 1 88 ? -13.434 5.978 7.657 1.00 96.25 88 TYR A N 1
ATOM 713 C CA . TYR A 1 88 ? -13.404 7.412 7.954 1.00 96.25 88 TYR A CA 1
ATOM 714 C C . TYR A 1 88 ? -13.833 8.253 6.751 1.00 96.25 88 TYR A C 1
ATOM 716 O O . TYR A 1 88 ? -14.658 9.157 6.892 1.00 96.25 88 TYR A O 1
ATOM 724 N N . LEU A 1 89 ? -13.351 7.905 5.553 1.00 92.88 89 LEU A N 1
ATOM 725 C CA . LEU A 1 89 ? -13.738 8.572 4.308 1.00 92.88 89 LEU A CA 1
ATOM 726 C C . LEU A 1 89 ? -15.240 8.437 4.032 1.00 92.88 89 LEU A C 1
ATOM 728 O O . LEU A 1 89 ? -15.892 9.425 3.706 1.00 92.88 89 LEU A O 1
ATOM 732 N N . SER A 1 90 ? -15.806 7.239 4.204 1.00 95.38 90 SER A N 1
ATOM 733 C CA . SER A 1 90 ? -17.233 6.986 3.963 1.00 95.38 90 SER A CA 1
ATOM 734 C C . SER A 1 90 ? -18.150 7.741 4.930 1.00 95.38 90 SER A C 1
ATOM 736 O O . SER A 1 90 ? -19.268 8.099 4.566 1.00 95.38 90 SER A O 1
ATOM 738 N N . ARG A 1 91 ? -17.669 8.008 6.149 1.00 95.94 91 ARG A N 1
ATOM 739 C CA . ARG A 1 91 ? -18.393 8.752 7.188 1.00 95.94 91 ARG A CA 1
ATOM 740 C C . ARG A 1 91 ? -18.102 10.249 7.171 1.00 95.94 91 ARG A C 1
ATOM 742 O O . ARG A 1 91 ? -18.770 10.997 7.878 1.00 95.94 91 ARG A O 1
ATOM 749 N N . ASN A 1 92 ? -17.134 10.683 6.361 1.00 95.50 92 ASN A N 1
ATOM 750 C CA . ASN A 1 92 ? -16.615 12.048 6.351 1.00 95.50 92 ASN A CA 1
ATOM 751 C C . ASN A 1 92 ? -16.161 12.509 7.753 1.00 95.50 92 ASN A C 1
ATOM 753 O O . ASN A 1 92 ? -16.399 13.644 8.172 1.00 95.50 92 ASN A O 1
ATOM 757 N N . GLU A 1 93 ? -15.535 11.595 8.494 1.00 95.25 93 GLU A N 1
ATOM 758 C CA . GLU A 1 93 ? -15.030 11.829 9.845 1.00 95.25 93 GLU A CA 1
ATOM 759 C C . GLU A 1 93 ? -13.586 12.335 9.786 1.00 95.25 93 GLU A C 1
ATOM 761 O O . GLU A 1 93 ? -12.752 11.831 9.031 1.00 95.25 93 GLU A O 1
ATOM 766 N N . LYS A 1 94 ? -13.280 13.343 10.605 1.00 96.06 94 LYS A N 1
ATOM 767 C CA . LYS A 1 94 ? -11.895 13.752 10.856 1.00 96.06 94 LYS A CA 1
ATOM 768 C C . LYS A 1 94 ? -11.297 12.790 11.877 1.00 96.06 94 LYS A C 1
ATOM 770 O O . LYS A 1 94 ? -11.965 12.472 12.855 1.00 96.06 94 LYS A O 1
ATOM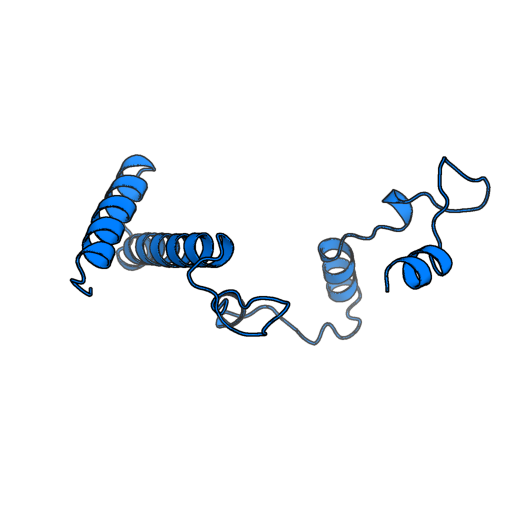 775 N N . PHE A 1 95 ? -10.055 12.382 11.663 1.00 97.00 95 PHE A N 1
ATOM 776 C CA . PHE A 1 95 ? -9.320 11.478 12.544 1.00 97.00 95 PHE A CA 1
ATOM 777 C C . PHE A 1 95 ? -7.874 11.958 12.687 1.00 97.00 95 PHE A C 1
ATOM 779 O O . PHE A 1 95 ? -7.353 12.624 11.784 1.00 97.00 95 PHE A O 1
ATOM 786 N N . THR A 1 96 ? -7.237 11.649 13.815 1.00 97.94 96 THR A N 1
ATOM 787 C CA . THR A 1 96 ? -5.788 11.820 13.997 1.00 97.94 96 THR A CA 1
ATOM 788 C C . THR A 1 96 ? -5.034 10.524 13.701 1.00 97.94 96 THR A C 1
ATOM 790 O O . THR A 1 96 ? -5.632 9.466 13.500 1.00 97.94 96 THR A O 1
ATOM 793 N N . GLU A 1 97 ? -3.702 10.591 13.679 1.00 97.25 97 GLU A N 1
ATOM 794 C CA . GLU A 1 97 ? -2.869 9.391 13.550 1.00 97.25 97 GLU A CA 1
ATOM 795 C C . GLU A 1 97 ? -3.138 8.409 14.703 1.00 97.25 97 GLU A C 1
ATOM 797 O O . GLU A 1 97 ? -3.242 7.205 14.485 1.0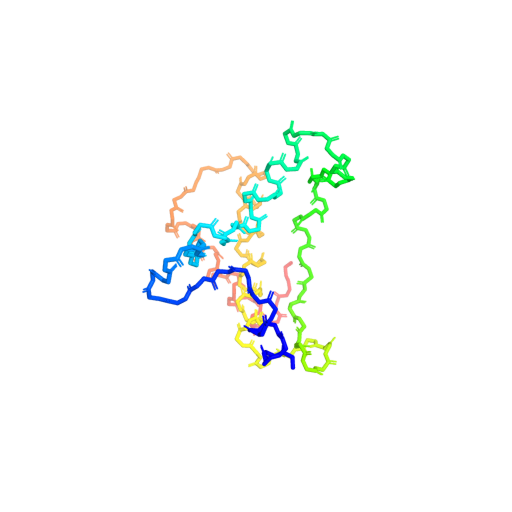0 97.25 97 GLU A O 1
ATOM 802 N N . GLU A 1 98 ? -3.329 8.909 15.926 1.00 97.88 98 GLU A N 1
ATOM 803 C CA . GLU A 1 98 ? -3.632 8.079 17.093 1.00 97.88 98 GLU A CA 1
ATOM 804 C C . GLU A 1 98 ? -4.978 7.359 16.955 1.00 97.88 98 GLU A C 1
ATOM 806 O O . GLU A 1 98 ? -5.045 6.153 17.209 1.00 97.88 98 GLU A O 1
ATOM 811 N N . ASP A 1 99 ? -6.024 8.062 16.501 1.00 96.94 99 ASP A N 1
ATOM 812 C CA . ASP A 1 99 ? -7.343 7.467 16.243 1.00 96.94 99 ASP A CA 1
ATOM 813 C C . ASP A 1 99 ? -7.234 6.321 15.226 1.00 96.94 99 ASP A C 1
ATOM 815 O O . ASP A 1 99 ? -7.765 5.225 15.434 1.00 96.94 99 ASP A O 1
ATOM 819 N N . PHE A 1 100 ? -6.489 6.562 14.143 1.00 97.19 100 PHE A N 1
ATOM 820 C CA . PHE A 1 100 ? -6.263 5.590 13.081 1.00 97.19 100 PHE A CA 1
ATOM 821 C C . PHE A 1 100 ? -5.546 4.336 13.594 1.00 97.19 100 PHE A C 1
ATOM 823 O O . PHE A 1 100 ? -6.036 3.218 13.409 1.00 97.19 100 PHE A O 1
ATOM 830 N N . GLN A 1 101 ? -4.419 4.506 14.288 1.00 97.19 101 GLN A N 1
ATOM 831 C CA . GLN A 1 101 ? -3.634 3.390 14.822 1.00 97.19 101 GLN A CA 1
ATOM 832 C C . GLN A 1 101 ? -4.405 2.596 15.885 1.00 97.19 101 GLN A C 1
ATOM 834 O O . GLN A 1 101 ? -4.295 1.364 15.958 1.00 97.19 101 GLN A O 1
ATOM 839 N N . GLN A 1 102 ? -5.221 3.276 16.695 1.00 97.12 102 GLN A N 1
ATOM 840 C CA . GLN A 1 102 ? -6.086 2.632 17.675 1.00 97.12 102 GLN A CA 1
ATOM 841 C C . GLN A 1 102 ? -7.150 1.759 16.996 1.00 97.12 102 GLN A C 1
ATOM 843 O O . GLN A 1 102 ? -7.306 0.592 17.369 1.00 97.12 102 GLN A O 1
ATOM 848 N N . GLU A 1 103 ? -7.847 2.275 15.983 1.00 96.25 103 GLU A N 1
ATOM 849 C CA . GLU A 1 103 ? -8.881 1.524 15.262 1.00 96.25 103 GLU A CA 1
ATOM 850 C C . GLU A 1 103 ? -8.284 0.317 14.512 1.00 96.25 103 GLU A C 1
ATOM 852 O O . GLU A 1 103 ? -8.819 -0.795 14.600 1.00 96.25 103 GLU A O 1
ATOM 857 N N . VAL A 1 104 ? -7.129 0.489 13.854 1.00 96.56 104 VAL A N 1
ATOM 858 C CA . VAL A 1 104 ? -6.377 -0.612 13.222 1.00 96.56 104 VAL A CA 1
ATOM 859 C C . VAL A 1 104 ? -6.030 -1.691 14.249 1.00 96.56 104 VAL A C 1
ATOM 861 O O . VAL A 1 104 ? -6.290 -2.875 14.019 1.00 96.56 104 VAL A O 1
ATOM 864 N N . SER A 1 105 ? -5.517 -1.302 15.418 1.00 95.19 105 SER A N 1
ATOM 865 C CA . SER A 1 105 ? -5.143 -2.237 16.486 1.00 95.19 105 SER A CA 1
ATOM 866 C C . SER A 1 105 ? -6.345 -3.007 17.042 1.00 95.19 105 SER A C 1
ATOM 868 O O . SER A 1 105 ? -6.269 -4.227 17.225 1.00 95.19 105 SER A O 1
ATOM 870 N N . ILE A 1 106 ? -7.471 -2.325 17.279 1.00 94.56 106 ILE A N 1
ATOM 871 C CA . ILE A 1 106 ? -8.715 -2.945 17.761 1.00 94.56 106 ILE A CA 1
ATOM 872 C C . ILE A 1 106 ? -9.203 -3.993 16.760 1.00 94.56 106 ILE A C 1
ATOM 874 O O . ILE A 1 106 ? -9.535 -5.120 17.146 1.00 94.56 106 ILE A O 1
ATOM 878 N N . ARG A 1 107 ? -9.235 -3.654 15.469 1.00 93.44 107 ARG A N 1
ATOM 879 C CA . ARG A 1 107 ? -9.704 -4.582 14.436 1.00 93.44 107 ARG A CA 1
ATOM 880 C C . ARG A 1 107 ? -8.745 -5.745 14.225 1.00 93.44 107 ARG A C 1
ATOM 882 O O . ARG A 1 107 ? -9.207 -6.881 14.177 1.00 93.44 107 ARG A O 1
ATOM 889 N N . ALA A 1 108 ? -7.435 -5.505 14.221 1.00 90.94 108 ALA A N 1
ATOM 890 C CA . ALA A 1 108 ? -6.434 -6.567 14.133 1.00 90.94 108 ALA A CA 1
ATOM 891 C C . ALA A 1 108 ? -6.602 -7.604 15.260 1.00 90.94 108 ALA A C 1
ATOM 893 O O . ALA A 1 108 ? -6.510 -8.812 15.028 1.00 90.94 108 ALA A O 1
ATOM 894 N N . GLN A 1 109 ? -6.903 -7.153 16.484 1.00 89.12 109 GLN A N 1
ATOM 895 C CA . GLN A 1 109 ? -7.185 -8.044 17.613 1.00 89.12 109 GLN A CA 1
ATOM 896 C C . GLN A 1 109 ? -8.487 -8.841 17.437 1.00 89.12 109 GLN A C 1
ATOM 898 O O . GLN A 1 109 ? -8.532 -10.007 17.831 1.00 89.12 109 GLN A O 1
ATOM 903 N N . ARG A 1 110 ? -9.532 -8.250 16.841 1.00 85.38 110 ARG A N 1
ATOM 904 C CA . ARG A 1 110 ? -10.799 -8.946 16.538 1.00 85.38 110 ARG A CA 1
ATOM 905 C C . ARG A 1 110 ? -10.618 -10.024 15.472 1.00 85.38 110 ARG A C 1
ATOM 907 O O . ARG A 1 110 ? -11.029 -11.159 15.705 1.00 85.38 110 ARG A O 1
ATOM 914 N N . THR A 1 111 ? -9.904 -9.717 14.387 1.00 79.88 111 THR A N 1
ATOM 915 C CA . THR A 1 111 ? -9.578 -10.689 13.330 1.00 79.88 111 THR A CA 1
ATOM 916 C C . THR A 1 111 ? -8.780 -11.871 13.887 1.00 79.88 111 THR A C 1
ATOM 918 O O . THR A 1 111 ? -9.096 -13.020 13.595 1.00 79.88 111 THR A O 1
ATOM 921 N N . ARG A 1 112 ? -7.799 -11.627 14.772 1.00 75.25 112 ARG A N 1
ATOM 922 C CA . ARG A 1 112 ? -7.034 -12.704 15.440 1.00 75.25 112 ARG A CA 1
ATOM 923 C C . ARG A 1 112 ? -7.882 -13.588 16.358 1.00 75.25 112 ARG A C 1
ATOM 925 O O . ARG A 1 112 ? -7.503 -14.725 16.614 1.00 75.25 112 ARG A O 1
ATOM 932 N N . ARG A 1 113 ? -9.001 -13.074 16.874 1.00 74.56 113 ARG A N 1
ATOM 933 C CA . ARG A 1 113 ? -9.936 -13.811 17.739 1.00 74.56 113 ARG A CA 1
ATOM 934 C C . ARG A 1 113 ? -11.045 -14.530 16.959 1.00 74.56 113 ARG A C 1
ATOM 936 O O . ARG A 1 113 ? -11.900 -15.134 17.595 1.00 74.56 113 ARG A O 1
ATOM 943 N N . GLY A 1 114 ? -11.034 -14.482 15.622 1.00 60.78 114 GLY A N 1
ATOM 944 C CA . GLY A 1 114 ? -12.039 -15.146 14.781 1.00 60.78 114 GLY A CA 1
ATOM 945 C C . GLY A 1 114 ? -13.429 -14.509 14.855 1.00 60.78 114 GLY A C 1
ATOM 946 O O . GLY A 1 114 ? -14.425 -15.183 14.611 1.00 60.78 114 GLY A O 1
ATOM 947 N N . ILE A 1 115 ? -13.507 -13.231 15.236 1.00 55.59 115 ILE A N 1
ATOM 948 C CA . ILE A 1 115 ? -14.750 -12.458 15.233 1.00 55.59 115 ILE A CA 1
ATOM 949 C C . ILE A 1 115 ? -14.735 -11.639 13.942 1.00 55.59 115 ILE A C 1
ATOM 951 O O . ILE A 1 115 ? -14.130 -10.565 13.904 1.00 55.59 115 ILE A O 1
ATOM 955 N N . ASP A 1 116 ? -15.318 -12.189 12.877 1.00 44.75 116 ASP A N 1
ATOM 956 C CA . ASP A 1 116 ? -15.447 -11.488 11.596 1.00 44.75 116 ASP A CA 1
ATOM 957 C C . ASP A 1 116 ? -16.350 -10.248 11.743 1.00 44.75 116 ASP A C 1
ATOM 959 O O . ASP A 1 116 ? -17.375 -10.283 12.431 1.00 44.75 116 ASP A O 1
ATOM 963 N N . VAL A 1 117 ? -15.929 -9.147 11.108 1.00 40.88 117 VAL A N 1
ATOM 964 C CA . VAL A 1 117 ? -16.668 -7.883 10.926 1.00 40.88 117 VAL A CA 1
ATOM 965 C C . VAL A 1 117 ? -16.923 -7.698 9.441 1.00 40.88 117 VAL A C 1
ATOM 967 O O . VAL A 1 117 ? -15.942 -7.847 8.677 1.00 40.88 117 VAL A O 1
#

Sequence (117 aa):
MLKSALRARKWGVNNERGKPNFVEEFECLVCDRAWRRKVDIGAKFRANGSHYSCDSPKSLLTGREDVRDHWYDAYKQAVLEAQVLNLYLSRNEKFTEEDFQQEVSIRAQRTRRGIDV

Radius of gyration: 21.78 Å; Cα contacts (8 Å, |Δi|>4): 61; chains: 1; bounding box: 53×36×46 Å

Mean predicted aligned error: 14.3 Å

Foldseek 3Di:
DVVVVVVPDQADDPCPPPGHHPVRPPCDPVNVLVVCVVVVVPPVDDDDPCVVPDDQDADPVPRHDDPPDPSNVVVVLVVLLVVLVVVCVVVVHDDDPVRSVVSSVVVVVCVVVVNDD

Organism: Ornithodoros erraticus (NCBI:txid265619)

Secondary structure (DSSP, 8-state):
-HHHHHHS--SPSTT-TTS--HHHH---HHHHHHHHHHTTS-------GGGG-PPPP--TTTSS--TTSHHHHHHHHHHHHHHHHHHHHHHT----HHHHHHHHHHHHHHHHTT---

=== Feature glossary ===
Legend for the data blocks above and below:

— What the protein is —

The amino-acid sequence is the protein's primary structure: the linear order of residues from the N-terminus to the C-terminus, written in one-letter code. Everything else here — the 3D coordinates, the secondary structure, the domain annotations — is ultimately a consequence of this string.

Database cross-references. InterPro integrates a dozen domain/family signature databases into unified entries with residue-range hits. GO terms attach function/process/location labels with evidence codes. CATH codes position the fold in a four-level structural taxonomy. Organism is the NCBI-taxonomy species name.

— Where its atoms are —

The mmCIF block holds the 3D Cartesian coordinates of each backbone atom (N, Cα, C, O) in ångströms. mmCIF is the PDB's canonical archive format — a tagged-loop text representation of the atomic model.

The six renders are orthographic views along the three Cartesian axes in both directions. Representation (cartoon, sticks, or surface) and color scheme (sequence-rainbow or by-chain) vary across proteins so the training set covers all the common visualization conventions.

— Local backbone conformation —

Secondary structure is the local, repeating backbone conformation. DSSP classifies it into eight states by reading the hydrogen-bond network: three helix types (H, G, I), two β types (E, B), two non-regular types (T, S), and unstructured coil (-).

SS3 is a coarse helix/strand/coil call (letters a/b/c) made by the P-SEA algorithm from inter-Cα distances and dihedrals. It is less detailed than DSSP but needs only Cα positions.

Backbone dihedral angles. Every residue except chain termini has a φ (preceding-C → N → Cα → C) and a ψ (N → Cα → C → next-N). They are reported in degrees following the IUPAC sign convention. Secondary structure is essentially a statement about which (φ, ψ) basin each residue occupies.

— Global shape and packing —

The geometric summary reports three shape descriptors. Rg (radius of gyration) measures how spread out the Cα atoms are about their centre of mass; compact globular proteins have small Rg, elongated or unfolded ones large. Cα contacts (<8 Å, |i−j|>4) count long-range residue pairs in spatial proximity — high for tightly packed folds, near zero for rods or random coil. The bounding-box extents give the protein's footprint along x, y, z in Å.

Solvent accessibility: the surface area of each residue that a 1.4 Å water probe can touch, in Å². When only backbone atoms are present the absolute values are lower than full-atom SASA (side chains contribute most of the area) and are flagged as backbone-only.

Plot images: a contact map (which residues are close in 3D, as an N×N binary image), a Ramachandran scatter (backbone torsion angles, revealing secondary-structure composition at a glance), and — for AlphaFold structures — a PAE heatmap (pairwise prediction confidence).

— Structural neighborhood —

Foldseek's 3Di representation compresses backbone geometry into a per-residue letter drawn from a learned twenty-state alphabet. It captures the tertiary interaction pattern around each residue — which residues are packed against it in space, regardless of where they are in sequence.

Structural nearest neighbors (via Foldseek easy-search vs the PDB). Reported per hit: target PDB id, E-value, and alignment TM-score. A TM-score above ~0.5 is the conventional threshold for 'same fold'.

— Confidence and disorder —

pLDDT (predicted Local Distance Difference Test) is AlphaFold's per-residue confidence score, ranging from 0 to 100. Values above 90 indicate high confidence (typically well-packed cores); 70–90 is confident; 50–70 low confidence; below 50 usually means the region is disordered or the prediction is unreliable there. AlphaFold stores pLDDT in the mmCIF B-factor column.

For experimental (PDB) structures, the B-factor (temperature factor) quantifies the positional spread of each atom in the crystal — a combination of thermal vibration and static disorder — in units of Å². High B-fact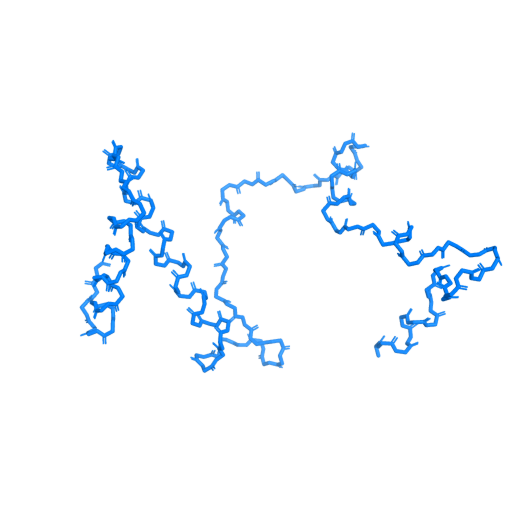ors mark flexible loops or poorly resolved regions; low B-factors mark the rigid, well-ordered core.

Predicted Aligned Error (PAE) is an AlphaFold confidence matrix: entry (i, j) is the expected error in the position of residue j, in ångströms, when the prediction is superimposed on the true structure at residue i. Low PAE within a block of residues means that block is internally rigid and well-predicted; high PAE between two blocks means their relative placement is uncertain even if each block individually is confident.